Protein AF-A0A3D3YXT4-F1 (afdb_monomer)

Radius of gyration: 15.6 Å; Cα contacts (8 Å, |Δi|>4): 88; chains: 1; bounding box: 42×17×36 Å

Solvent-accessible surface area (backbone atoms only — not comparable to full-atom values): 5494 Å² total; per-residue (Å²): 81,82,46,87,46,98,88,51,82,68,46,77,45,77,39,82,88,46,68,66,49,85,51,60,71,77,64,51,70,51,58,59,98,87,35,23,65,52,54,59,32,64,27,27,30,50,58,42,29,66,73,32,60,89,39,63,76,59,23,53,57,34,46,56,46,34,73,69,70,43,27,80,47,38,68,56,59,60,75,90,77,48,51,73,71,52,58,51,52,75,74,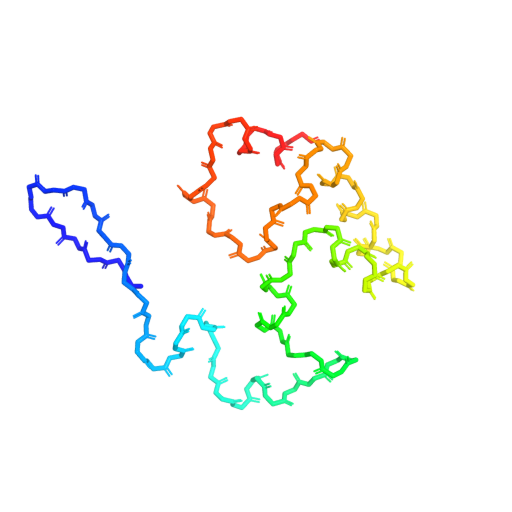110

Sequence (92 aa):
IKIEMHFLPDVYVTCEQCKGKRYNRETLEVKWKGRSIADVLAMSVDEALGLFRNLPVIARHLQTVSDVGLGYVRLGQPAPTLSGGEAQRVKL

Foldseek 3Di:
DWDDDPPDPIDDDQDPQCRNLPDHPVQQVDDDVNGGPSRQQQAFLQRNLVVCVVPCVSNVLSVLLVVLPRRRPGNNPDLVPDDPSSNVSNVD

Secondary structure (DSSP, 8-state):
-EE--SSS--EEPPPTTTTT--S-HHHHH--BTTB-HHHHHHSBHHHHHHHHTT-HHHHHHHHHHIIIIITTSBTT--GGGS-HHHHHHTT-

Structure (mmCIF, N/CA/C/O backbone):
data_AF-A0A3D3YXT4-F1
#
_entry.id   AF-A0A3D3YXT4-F1
#
loop_
_atom_site.group_PDB
_atom_site.id
_atom_site.type_symbol
_atom_site.label_atom_id
_atom_site.label_alt_id
_atom_site.label_comp_id
_atom_site.label_asym_id
_atom_site.label_entity_id
_atom_site.label_seq_id
_atom_site.pdbx_PDB_ins_code
_atom_site.Cartn_x
_atom_site.Cartn_y
_atom_site.Cartn_z
_atom_site.occupancy
_atom_site.B_iso_or_equiv
_atom_site.auth_seq_id
_atom_site.auth_comp_id
_atom_site.auth_asym_id
_atom_site.auth_atom_id
_atom_site.pdbx_PDB_model_num
ATOM 1 N N . ILE A 1 1 ? 7.923 -0.134 15.167 1.00 79.06 1 ILE A N 1
ATOM 2 C CA . ILE A 1 1 ? 8.791 0.606 16.112 1.00 79.06 1 ILE A CA 1
ATOM 3 C C . ILE A 1 1 ? 10.204 0.126 15.852 1.00 79.06 1 ILE A C 1
ATOM 5 O O . ILE A 1 1 ? 10.380 -1.081 15.733 1.00 79.06 1 ILE A O 1
ATOM 9 N N . LYS A 1 2 ? 11.152 1.040 15.642 1.00 81.81 2 LYS A N 1
ATOM 10 C CA . LYS A 1 2 ? 12.555 0.691 15.407 1.00 81.81 2 L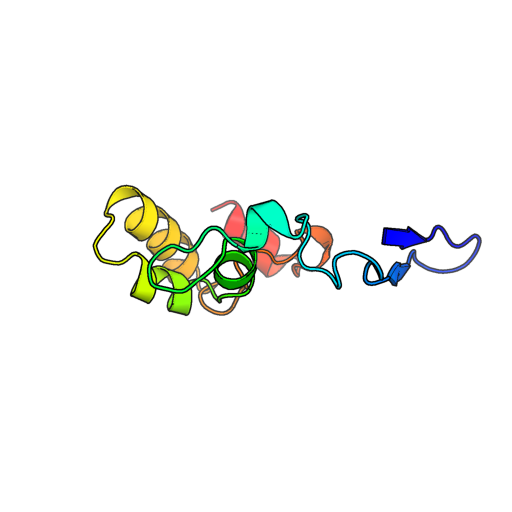YS A CA 1
ATOM 11 C C . LYS A 1 2 ? 13.240 0.559 16.767 1.00 81.81 2 LYS A C 1
ATOM 13 O O . LYS A 1 2 ? 13.145 1.491 17.560 1.00 81.81 2 LYS A O 1
ATOM 18 N N . ILE A 1 3 ? 13.853 -0.586 17.037 1.00 85.00 3 ILE A N 1
ATOM 19 C CA . ILE A 1 3 ? 14.676 -0.807 18.227 1.00 85.00 3 ILE A CA 1
ATOM 20 C C . ILE A 1 3 ? 16.126 -0.768 17.770 1.00 85.00 3 ILE A C 1
ATOM 22 O O . ILE A 1 3 ? 16.518 -1.557 16.908 1.00 85.00 3 ILE A O 1
ATOM 26 N N . GLU A 1 4 ? 16.877 0.181 18.319 1.00 82.06 4 GLU A N 1
ATOM 27 C CA . GLU A 1 4 ? 18.298 0.333 18.034 1.00 82.06 4 GLU A CA 1
ATOM 28 C C . GLU A 1 4 ? 19.089 -0.714 18.816 1.00 82.06 4 GLU A C 1
ATOM 30 O O . GLU A 1 4 ? 18.911 -0.874 20.027 1.00 82.06 4 GLU A O 1
ATOM 35 N N . MET A 1 5 ? 19.921 -1.468 18.106 1.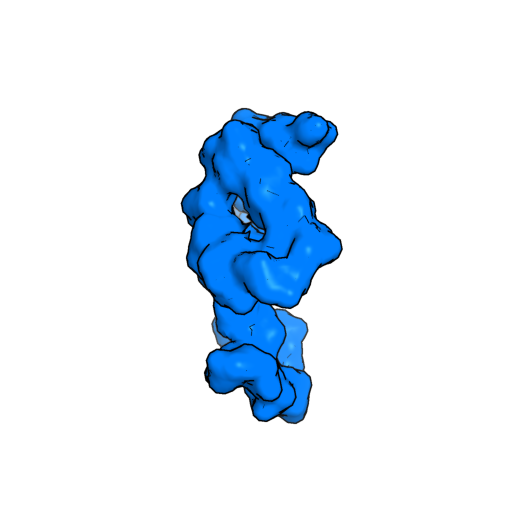00 85.94 5 MET A N 1
ATOM 36 C CA . MET A 1 5 ? 20.721 -2.547 18.677 1.00 85.94 5 MET A CA 1
ATOM 37 C C . MET A 1 5 ? 22.197 -2.159 18.604 1.00 85.94 5 MET A C 1
ATOM 39 O O . MET A 1 5 ? 22.704 -1.818 17.544 1.00 85.94 5 MET A O 1
ATOM 43 N N . HIS A 1 6 ? 22.921 -2.253 19.720 1.00 80.38 6 HIS A N 1
ATOM 44 C CA . HIS A 1 6 ? 24.320 -1.803 19.779 1.00 80.38 6 HIS A CA 1
ATOM 45 C C . HIS A 1 6 ? 25.286 -2.586 18.874 1.00 80.38 6 HIS A C 1
ATOM 47 O O . HIS A 1 6 ? 26.311 -2.047 18.466 1.00 80.38 6 HIS A O 1
ATOM 53 N N . PHE A 1 7 ? 24.985 -3.854 18.584 1.00 84.81 7 PHE A N 1
ATOM 54 C CA . PHE A 1 7 ? 25.901 -4.766 17.884 1.00 84.81 7 PHE A CA 1
ATOM 55 C C . PHE A 1 7 ? 25.243 -5.563 16.750 1.00 84.81 7 PHE A C 1
ATOM 57 O O . PHE A 1 7 ? 25.924 -6.307 16.048 1.00 84.81 7 PHE A O 1
ATOM 64 N N . LEU A 1 8 ? 23.926 -5.442 16.581 1.00 87.88 8 LEU A N 1
ATOM 65 C CA . LEU A 1 8 ? 23.149 -6.166 15.576 1.00 87.88 8 LEU A CA 1
ATOM 66 C C . LEU A 1 8 ? 22.413 -5.169 14.679 1.00 87.88 8 LEU A C 1
ATOM 68 O O . LEU A 1 8 ? 22.224 -4.024 15.080 1.00 87.88 8 LEU A O 1
ATOM 72 N N . PRO A 1 9 ? 21.969 -5.584 13.481 1.00 83.00 9 PRO A N 1
ATOM 73 C CA . PRO A 1 9 ? 21.080 -4.762 12.676 1.00 83.00 9 PRO A CA 1
ATOM 74 C C . PRO A 1 9 ? 19.809 -4.402 13.451 1.00 83.00 9 PRO A C 1
ATOM 76 O O . PRO A 1 9 ? 19.259 -5.229 14.183 1.00 83.00 9 PRO A O 1
ATOM 79 N N . ASP A 1 10 ? 19.332 -3.177 13.252 1.00 85.50 10 ASP A N 1
ATOM 80 C CA . ASP A 1 10 ? 18.112 -2.690 13.889 1.00 85.50 10 ASP A CA 1
ATOM 81 C C . ASP A 1 10 ? 16.910 -3.580 13.567 1.00 85.50 10 ASP A C 1
ATOM 83 O O . ASP A 1 10 ? 16.703 -4.002 12.424 1.00 85.50 10 ASP A O 1
ATOM 87 N N . VAL A 1 11 ? 16.068 -3.811 14.573 1.00 86.31 11 VAL A N 1
ATOM 88 C CA . VAL A 1 11 ? 14.877 -4.652 14.428 1.00 86.31 11 VAL A CA 1
ATOM 89 C C . VAL A 1 11 ? 13.625 -3.787 14.448 1.00 86.31 11 VAL A C 1
ATOM 91 O O . VAL A 1 11 ? 13.466 -2.879 15.269 1.00 86.31 11 VAL A O 1
ATOM 94 N N . TYR A 1 12 ? 12.699 -4.088 13.539 1.00 85.62 12 TYR A N 1
ATOM 95 C CA . TYR A 1 12 ? 11.380 -3.472 13.512 1.00 85.62 12 TYR A CA 1
ATOM 96 C C . TYR A 1 12 ? 10.373 -4.374 14.216 1.00 85.62 12 TYR A C 1
ATOM 98 O O . TYR A 1 12 ? 10.073 -5.469 13.750 1.00 85.62 12 TYR A O 1
ATOM 106 N N . VAL A 1 13 ? 9.810 -3.885 15.318 1.00 89.19 13 VAL A N 1
ATOM 107 C CA . VAL A 1 13 ? 8.772 -4.591 16.076 1.00 89.19 13 VAL A CA 1
ATOM 108 C C . VAL A 1 13 ? 7.402 -3.994 15.772 1.00 89.19 13 VAL A C 1
ATOM 110 O O . VAL A 1 13 ? 7.240 -2.769 15.647 1.00 89.19 13 VAL A O 1
ATOM 113 N N . THR A 1 14 ? 6.402 -4.863 15.636 1.00 89.94 14 THR A N 1
ATOM 114 C CA . THR A 1 14 ? 5.000 -4.471 15.474 1.00 89.94 14 THR A CA 1
ATOM 115 C C . THR A 1 14 ? 4.538 -3.684 16.696 1.00 89.94 14 THR A C 1
ATOM 117 O O . THR A 1 14 ? 4.742 -4.098 17.829 1.00 89.94 14 THR A O 1
ATOM 120 N N . CYS A 1 15 ? 3.908 -2.530 16.476 1.00 91.88 15 CYS A N 1
ATOM 121 C CA . CYS A 1 15 ? 3.351 -1.739 17.571 1.00 91.88 15 CYS A CA 1
ATOM 122 C C 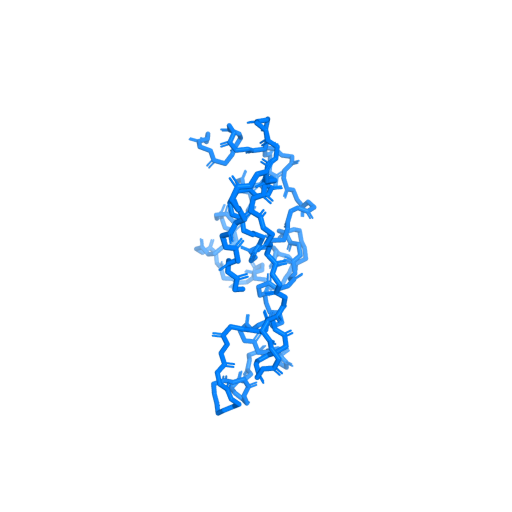. CYS A 1 15 ? 2.194 -2.497 18.237 1.00 91.88 15 CYS A C 1
ATOM 124 O O . CYS A 1 15 ? 1.248 -2.871 17.548 1.00 91.88 15 CYS A O 1
ATOM 126 N N . GLU A 1 16 ? 2.234 -2.673 19.557 1.00 91.19 16 GLU A N 1
ATOM 127 C CA . GLU A 1 16 ? 1.196 -3.397 20.305 1.00 91.19 16 GLU A CA 1
ATOM 128 C C . GLU A 1 16 ? -0.144 -2.647 20.355 1.00 91.19 16 GLU A C 1
ATOM 130 O O . GLU A 1 16 ? -1.204 -3.269 20.341 1.00 91.19 16 GLU A O 1
ATOM 135 N N . GLN A 1 17 ? -0.109 -1.309 20.327 1.00 91.38 17 GLN A N 1
ATOM 136 C CA . GLN A 1 17 ? -1.307 -0.466 20.405 1.00 91.38 17 GLN A CA 1
ATOM 137 C C . GLN A 1 17 ? -2.143 -0.533 19.121 1.00 91.38 17 GLN A C 1
ATOM 139 O O . GLN A 1 17 ? -3.332 -0.842 19.156 1.00 91.38 17 GLN A O 1
ATOM 144 N N . CYS A 1 18 ? -1.524 -0.267 17.966 1.00 92.56 18 CYS A N 1
ATOM 145 C CA . CYS A 1 18 ? -2.230 -0.264 16.679 1.00 92.56 18 CYS A CA 1
ATOM 146 C C . CYS A 1 18 ? -2.125 -1.598 15.927 1.00 92.56 18 CYS A C 1
ATOM 148 O O . CYS A 1 18 ? -2.692 -1.732 14.843 1.00 92.56 18 CYS A O 1
ATOM 150 N N . LYS A 1 19 ? -1.375 -2.575 16.455 1.00 91.25 19 LYS A N 1
ATOM 151 C CA . LYS A 1 19 ? -1.110 -3.887 15.831 1.00 91.25 19 LYS A CA 1
ATOM 152 C C . LYS A 1 19 ? -0.605 -3.776 14.387 1.00 91.25 19 LYS A C 1
ATOM 154 O O . LYS A 1 19 ? -0.976 -4.559 13.520 1.00 91.25 19 LYS A O 1
ATOM 159 N N . GLY A 1 20 ? 0.205 -2.751 14.114 1.00 91.06 20 GLY A N 1
ATOM 160 C CA . GLY A 1 20 ? 0.756 -2.473 12.782 1.00 91.06 20 GLY A CA 1
ATOM 161 C C . GLY A 1 20 ? -0.172 -1.714 11.826 1.00 91.06 20 GLY A C 1
ATOM 162 O O . GLY A 1 20 ? 0.256 -1.401 10.717 1.00 91.06 20 GLY A O 1
ATOM 163 N N . LYS A 1 21 ? -1.393 -1.347 12.244 1.00 94.12 21 LYS A N 1
ATOM 164 C CA . LYS A 1 21 ? -2.356 -0.609 11.404 1.00 94.12 21 LYS A CA 1
ATOM 165 C C . LYS A 1 21 ? -2.028 0.870 11.204 1.00 94.12 21 LYS A C 1
ATOM 167 O O . LYS A 1 21 ? -2.610 1.476 10.320 1.00 94.12 21 LYS A O 1
ATOM 172 N N . ARG A 1 22 ? -1.103 1.444 11.987 1.00 94.94 22 ARG A N 1
ATOM 173 C CA . ARG A 1 22 ? -0.598 2.838 11.882 1.00 94.94 22 ARG A CA 1
ATOM 174 C C . ARG A 1 22 ? -1.592 3.952 12.229 1.00 94.94 22 ARG A C 1
ATOM 176 O O . ARG A 1 22 ? -1.177 5.101 12.302 1.00 94.94 22 ARG A O 1
ATOM 183 N N . TYR A 1 23 ? -2.851 3.621 12.492 1.00 96.19 23 TYR A N 1
ATOM 184 C CA . TYR A 1 23 ? -3.901 4.578 12.839 1.00 96.19 23 TYR A CA 1
ATOM 185 C C . TYR A 1 23 ? -4.581 4.203 14.162 1.00 96.19 23 TYR A C 1
ATOM 187 O O . TYR A 1 23 ? -4.529 3.043 14.583 1.00 96.19 23 TYR A O 1
ATOM 195 N N . ASN A 1 24 ? -5.204 5.191 14.811 1.00 95.12 24 ASN A N 1
ATOM 196 C CA . ASN A 1 24 ? -6.052 4.981 15.988 1.00 95.12 24 ASN A CA 1
ATOM 197 C C . ASN A 1 24 ? -7.384 4.313 15.604 1.00 95.12 24 ASN A C 1
ATOM 199 O O . ASN A 1 24 ? -7.695 4.142 14.423 1.00 95.12 24 ASN A O 1
ATOM 203 N N . ARG A 1 25 ? -8.167 3.905 16.606 1.00 94.50 25 ARG A N 1
ATOM 204 C CA . ARG A 1 25 ? -9.413 3.163 16.383 1.00 94.50 25 ARG A CA 1
ATOM 205 C C . ARG A 1 25 ? -10.434 4.001 15.617 1.00 94.50 25 ARG A C 1
ATOM 207 O O . ARG A 1 25 ? -11.009 3.499 14.659 1.00 94.50 25 ARG A O 1
ATOM 214 N N . GLU A 1 26 ? -10.588 5.266 15.990 1.00 96.19 26 GLU A N 1
ATOM 215 C CA . GLU A 1 26 ? -11.562 6.196 15.415 1.00 96.19 26 GLU A CA 1
ATOM 216 C C . GLU A 1 26 ? -11.335 6.373 13.904 1.00 96.19 26 GLU A C 1
ATOM 218 O O . GLU A 1 26 ? -12.273 6.328 13.114 1.00 96.19 26 GLU A O 1
ATOM 223 N N . THR A 1 27 ? -10.075 6.479 13.469 1.00 96.56 27 THR A N 1
ATOM 224 C CA . THR A 1 27 ? -9.737 6.582 12.037 1.00 96.56 27 THR A CA 1
ATOM 225 C C . THR A 1 27 ? -10.069 5.294 11.278 1.00 96.56 27 THR A C 1
ATOM 227 O O . THR A 1 27 ? -10.469 5.340 10.116 1.00 96.56 27 THR A O 1
ATOM 230 N N . LEU A 1 28 ? -9.910 4.129 11.915 1.00 96.31 28 LEU A N 1
ATOM 231 C CA . LEU A 1 28 ? -10.158 2.823 11.292 1.00 96.31 28 LEU A CA 1
ATOM 232 C C . LEU A 1 28 ? -11.649 2.477 11.166 1.00 96.31 28 LEU A C 1
ATOM 234 O O . LEU A 1 28 ? -11.998 1.553 10.428 1.00 96.31 28 LEU A O 1
ATOM 238 N N . GLU A 1 29 ? -12.523 3.196 11.867 1.00 97.06 29 GLU A N 1
ATOM 239 C CA . GLU A 1 29 ? -13.977 3.052 11.747 1.00 97.06 29 GLU A CA 1
ATOM 240 C C . GLU A 1 29 ? -14.512 3.656 10.442 1.00 97.06 29 GLU A C 1
ATOM 242 O O . GLU A 1 29 ? -15.528 3.190 9.921 1.00 97.06 29 GLU A O 1
ATOM 247 N N . VAL A 1 30 ? -13.801 4.630 9.861 1.00 97.50 30 VAL A N 1
ATOM 248 C CA . VAL A 1 30 ? -14.151 5.213 8.563 1.00 97.50 30 VAL A CA 1
ATOM 249 C C . VAL A 1 30 ? -13.856 4.207 7.455 1.00 97.50 30 VAL A C 1
ATOM 251 O O . VAL A 1 30 ? -12.715 3.782 7.253 1.00 97.50 30 VAL A O 1
ATOM 254 N N . LYS A 1 31 ? -14.900 3.836 6.709 1.00 97.12 31 LYS A N 1
ATOM 255 C CA . LYS A 1 31 ? -14.820 2.827 5.651 1.00 97.12 31 LYS A CA 1
ATOM 256 C C . LYS A 1 31 ? -15.263 3.376 4.308 1.00 97.12 31 LYS A C 1
ATOM 258 O O . LYS A 1 31 ? -16.304 4.016 4.194 1.00 97.12 31 LYS A O 1
ATOM 263 N N . TRP A 1 32 ? -14.527 3.005 3.270 1.00 95.19 32 TRP A N 1
ATOM 264 C CA . TRP A 1 32 ? -14.916 3.192 1.880 1.00 95.19 32 TRP A CA 1
ATOM 265 C C . TRP A 1 32 ? -15.018 1.825 1.204 1.00 95.19 32 TRP A C 1
ATOM 267 O O . TRP A 1 32 ? -14.099 1.012 1.291 1.00 95.19 32 TRP A O 1
ATOM 277 N N . LYS A 1 33 ? -16.172 1.526 0.592 1.00 94.56 33 LYS A N 1
ATOM 278 C CA . LYS A 1 33 ? -16.495 0.181 0.066 1.00 94.56 33 LYS A CA 1
ATOM 279 C C . LYS A 1 33 ? -16.232 -0.947 1.086 1.00 94.56 33 LYS A C 1
ATOM 281 O O . LYS A 1 33 ? -15.722 -2.009 0.740 1.00 94.56 33 LYS A O 1
ATOM 286 N N . GLY A 1 34 ? -16.540 -0.692 2.360 1.00 95.50 34 GLY A N 1
ATOM 287 C CA . GLY A 1 34 ? -16.347 -1.650 3.455 1.00 95.50 34 GLY A CA 1
ATOM 288 C C . GLY A 1 34 ? -14.905 -1.808 3.956 1.00 95.50 34 GLY A C 1
ATOM 289 O O . GLY A 1 34 ? -14.683 -2.619 4.852 1.00 95.50 34 GLY A O 1
ATOM 290 N N . ARG A 1 35 ? -13.942 -1.035 3.434 1.00 96.62 35 ARG A N 1
ATOM 291 C CA . ARG A 1 35 ? -12.514 -1.104 3.786 1.00 96.62 35 ARG A CA 1
ATOM 292 C C . ARG A 1 35 ? -12.056 0.173 4.487 1.00 96.62 35 ARG A C 1
ATOM 294 O O . ARG A 1 35 ? -12.388 1.269 4.037 1.00 96.62 35 ARG A O 1
ATOM 301 N N . SER A 1 36 ? -11.300 0.036 5.570 1.00 98.06 36 SER A N 1
ATOM 302 C CA . SER A 1 36 ? -10.598 1.149 6.219 1.00 98.06 36 SER A CA 1
ATOM 303 C C . SER A 1 36 ? -9.315 1.508 5.462 1.00 98.06 36 SER A C 1
ATOM 305 O O . SER A 1 36 ? -8.854 0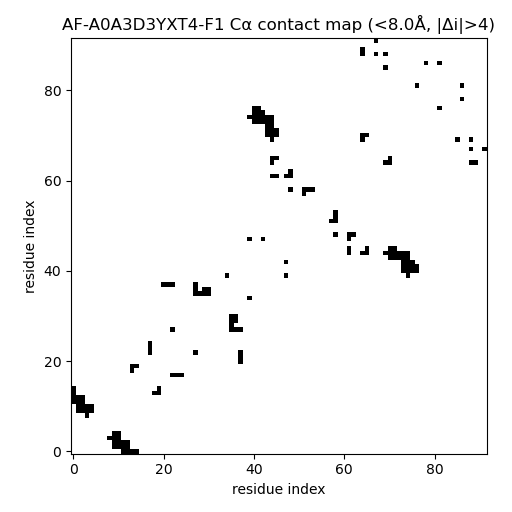.754 4.600 1.00 98.06 36 SER A O 1
ATOM 307 N N . ILE A 1 37 ? -8.683 2.632 5.812 1.00 97.75 37 ILE A N 1
ATOM 308 C CA . ILE A 1 37 ? -7.393 3.025 5.221 1.00 97.75 37 ILE A CA 1
ATOM 309 C C . ILE A 1 37 ? -6.293 1.975 5.449 1.00 97.75 37 ILE A C 1
ATOM 311 O O . ILE A 1 37 ? -5.493 1.719 4.551 1.00 97.75 37 ILE A O 1
ATOM 315 N N . ALA A 1 38 ? -6.273 1.315 6.612 1.00 97.62 38 ALA A N 1
ATOM 316 C CA . ALA A 1 38 ? -5.300 0.259 6.888 1.00 97.62 38 ALA A CA 1
ATOM 317 C C . ALA A 1 38 ? -5.535 -0.979 6.015 1.00 97.62 38 ALA A C 1
ATOM 319 O O . ALA A 1 38 ? -4.568 -1.608 5.593 1.00 97.62 38 ALA A O 1
ATOM 320 N N . ASP A 1 39 ? -6.797 -1.298 5.709 1.00 97.56 39 ASP A N 1
ATOM 321 C CA . ASP A 1 39 ? -7.128 -2.415 4.823 1.00 97.56 39 ASP A CA 1
ATOM 322 C C . ASP A 1 39 ? -6.666 -2.118 3.395 1.00 97.56 39 ASP A C 1
ATOM 324 O O . ASP A 1 39 ? -6.081 -2.985 2.757 1.00 97.56 39 ASP A O 1
ATOM 328 N N . VAL A 1 40 ? -6.860 -0.884 2.912 1.00 97.81 40 VAL A N 1
ATOM 329 C CA . VAL A 1 40 ? -6.374 -0.452 1.590 1.00 97.81 40 VAL A CA 1
ATOM 330 C C . VAL A 1 40 ? -4.846 -0.494 1.521 1.00 97.81 40 VAL A C 1
ATOM 332 O O . VAL A 1 40 ? -4.293 -1.014 0.559 1.00 97.81 40 VAL A O 1
ATOM 335 N N . LEU A 1 41 ? -4.144 -0.010 2.550 1.00 97.62 41 LEU A N 1
ATOM 336 C CA . LEU A 1 41 ? -2.677 -0.060 2.602 1.00 97.62 41 LEU A CA 1
ATOM 337 C C . LEU A 1 41 ? -2.121 -1.491 2.712 1.00 97.62 41 LEU A C 1
ATOM 339 O O . LEU A 1 41 ? -0.944 -1.712 2.426 1.00 97.62 41 LEU A O 1
ATOM 343 N N . ALA A 1 42 ? -2.933 -2.464 3.127 1.00 97.06 42 ALA A N 1
ATOM 344 C CA . ALA A 1 42 ? -2.538 -3.868 3.180 1.00 97.06 42 ALA A CA 1
ATOM 345 C C . ALA A 1 42 ? -2.688 -4.600 1.833 1.00 97.06 42 ALA A C 1
ATOM 347 O O . ALA A 1 42 ? -2.129 -5.688 1.695 1.00 97.06 42 ALA A O 1
ATOM 348 N N . MET A 1 43 ? -3.407 -4.018 0.867 1.00 98.00 43 MET A N 1
ATOM 349 C CA . MET A 1 43 ? -3.636 -4.604 -0.458 1.00 98.00 43 MET A CA 1
ATOM 350 C C . MET A 1 43 ? -2.382 -4.533 -1.329 1.00 98.00 43 MET A C 1
ATOM 352 O O . MET A 1 43 ? -1.581 -3.596 -1.204 1.00 98.00 43 MET A O 1
ATOM 356 N N . SER A 1 44 ? -2.232 -5.504 -2.231 1.00 98.44 44 SER A N 1
ATOM 357 C CA . SER A 1 44 ? -1.273 -5.400 -3.333 1.00 98.44 44 SER A CA 1
ATOM 358 C C . SER A 1 44 ? -1.677 -4.291 -4.311 1.00 98.44 44 SER A C 1
ATOM 360 O O . SER A 1 44 ? -2.830 -3.845 -4.331 1.00 98.44 44 SER A O 1
ATOM 362 N N . VAL A 1 45 ? -0.733 -3.835 -5.133 1.00 98.19 45 VAL A N 1
ATOM 363 C CA . VAL A 1 45 ? -1.003 -2.872 -6.211 1.00 98.19 45 VAL A CA 1
ATOM 364 C C . VAL A 1 45 ? -2.097 -3.395 -7.148 1.00 98.19 45 VAL A C 1
ATOM 366 O O . VAL A 1 45 ? -3.018 -2.641 -7.452 1.00 98.19 45 VAL A O 1
ATOM 369 N N . ASP A 1 46 ? -2.067 -4.676 -7.527 1.00 98.31 46 ASP A N 1
ATOM 370 C CA . ASP A 1 46 ? -3.071 -5.280 -8.420 1.00 98.31 46 ASP A CA 1
ATOM 371 C C . ASP A 1 46 ? -4.463 -5.345 -7.779 1.00 98.31 46 ASP A C 1
ATOM 373 O O . ASP A 1 46 ? -5.474 -5.001 -8.401 1.00 98.31 46 ASP A O 1
ATOM 377 N N . GLU A 1 47 ? -4.536 -5.736 -6.505 1.00 98.31 47 GLU A N 1
ATOM 378 C CA . GLU A 1 47 ? -5.792 -5.739 -5.755 1.00 98.31 47 GLU A CA 1
ATOM 379 C C . GLU A 1 47 ? -6.371 -4.320 -5.655 1.00 98.31 47 GLU A C 1
ATOM 381 O O . GLU A 1 47 ? -7.577 -4.103 -5.836 1.00 98.31 47 GLU A O 1
ATOM 386 N N . ALA A 1 48 ? -5.513 -3.338 -5.368 1.00 97.94 48 ALA A N 1
ATOM 387 C CA . ALA A 1 48 ? -5.902 -1.939 -5.274 1.00 97.94 48 ALA A CA 1
ATOM 388 C C . ALA A 1 48 ? -6.342 -1.383 -6.634 1.00 97.94 48 ALA A C 1
ATOM 390 O O . ALA A 1 48 ? -7.347 -0.674 -6.706 1.00 97.94 48 ALA A O 1
ATOM 391 N N . LEU A 1 49 ? -5.655 -1.739 -7.719 1.00 97.81 49 LEU A N 1
ATOM 392 C CA . LEU A 1 49 ? -6.025 -1.363 -9.082 1.00 97.81 49 LEU A CA 1
ATOM 393 C C . LEU A 1 49 ? -7.445 -1.850 -9.407 1.00 97.81 49 LEU A C 1
ATOM 395 O O . LEU A 1 49 ? -8.275 -1.069 -9.880 1.00 97.81 49 LEU A O 1
ATOM 399 N N . GLY A 1 50 ? -7.777 -3.093 -9.041 1.00 97.00 50 GLY A N 1
ATOM 400 C CA . GLY A 1 50 ? -9.137 -3.627 -9.153 1.00 97.00 50 GLY A CA 1
ATOM 401 C C . GLY A 1 50 ? -10.170 -2.838 -8.336 1.00 97.00 50 GLY A C 1
ATOM 402 O O . GLY A 1 50 ? -11.263 -2.538 -8.826 1.00 97.00 50 GLY A O 1
ATOM 403 N N . LEU A 1 51 ? -9.827 -2.440 -7.107 1.00 97.12 51 LEU A N 1
ATOM 404 C CA . LEU A 1 51 ? -10.703 -1.660 -6.222 1.00 97.12 51 LEU A CA 1
ATOM 405 C C . LEU A 1 51 ? -10.962 -0.230 -6.740 1.00 97.12 51 LEU A C 1
ATOM 407 O O . LEU A 1 51 ? -12.087 0.290 -6.622 1.00 97.12 51 LEU A O 1
ATOM 411 N N . PHE A 1 52 ? -9.928 0.395 -7.304 1.00 97.25 52 PHE A N 1
ATOM 412 C CA . PHE A 1 52 ? -9.903 1.790 -7.747 1.00 97.25 52 PHE A CA 1
ATOM 413 C C . PHE A 1 52 ? -10.118 1.978 -9.252 1.00 97.25 52 PHE A C 1
ATOM 415 O O . PHE A 1 52 ? -10.074 3.111 -9.719 1.00 97.25 52 PHE A O 1
ATOM 422 N N . ARG A 1 53 ? -10.458 0.923 -10.003 1.00 96.31 53 ARG A N 1
ATOM 423 C CA . ARG A 1 53 ? -10.707 0.963 -11.461 1.00 96.31 53 ARG A CA 1
ATOM 424 C C . ARG A 1 53 ? -11.633 2.087 -11.955 1.00 96.31 53 ARG A C 1
ATOM 426 O O . ARG A 1 53 ? -11.470 2.563 -13.069 1.00 96.31 53 ARG A O 1
ATOM 433 N N . ASN A 1 54 ? -12.587 2.526 -11.128 1.00 96.44 54 ASN A N 1
ATOM 434 C CA . ASN A 1 54 ? -13.546 3.590 -11.466 1.00 96.44 54 ASN A CA 1
ATOM 435 C C . ASN A 1 54 ? -13.091 4.996 -11.023 1.00 96.44 54 ASN A C 1
ATOM 437 O O . ASN A 1 54 ? -13.865 5.943 -11.124 1.00 96.44 54 ASN A O 1
ATOM 441 N N . LEU A 1 55 ? -11.872 5.140 -10.494 1.00 97.12 55 LEU A N 1
ATOM 442 C CA . LEU A 1 55 ? -11.253 6.410 -10.110 1.00 97.12 55 LEU A CA 1
ATOM 443 C C . LEU A 1 55 ? -10.010 6.625 -10.990 1.00 97.12 55 LEU A C 1
ATOM 445 O O . LEU A 1 55 ? -8.913 6.223 -10.596 1.00 97.12 55 LEU A O 1
ATOM 449 N N . PRO A 1 56 ? -10.154 7.249 -12.178 1.00 96.12 56 PRO A N 1
ATOM 450 C CA . PRO A 1 56 ? -9.113 7.261 -13.210 1.00 96.12 56 PRO A CA 1
ATOM 451 C C . PRO A 1 56 ? -7.764 7.814 -12.745 1.00 96.12 56 PRO A C 1
ATOM 453 O O . PRO A 1 56 ? -6.723 7.294 -13.131 1.00 96.12 56 PRO A O 1
ATOM 456 N N . VAL A 1 57 ? -7.774 8.835 -11.881 1.00 97.25 57 VAL A N 1
ATOM 457 C CA . VAL A 1 57 ? -6.549 9.446 -11.341 1.00 97.25 57 VAL A CA 1
ATOM 458 C C . VAL A 1 57 ? -5.736 8.429 -10.536 1.00 97.25 57 VAL A C 1
ATOM 460 O O . VAL A 1 57 ? -4.534 8.306 -10.737 1.00 97.25 57 VAL A O 1
ATOM 463 N N . ILE A 1 58 ? -6.390 7.653 -9.669 1.00 97.25 58 ILE A N 1
ATOM 464 C CA . ILE A 1 58 ? -5.724 6.644 -8.834 1.00 97.25 58 ILE A CA 1
ATOM 465 C C . ILE A 1 58 ? -5.347 5.426 -9.679 1.00 97.25 58 ILE A C 1
ATOM 467 O O . ILE A 1 58 ? -4.210 4.963 -9.614 1.00 97.25 58 ILE A O 1
ATOM 471 N N . ALA A 1 59 ? -6.279 4.938 -10.503 1.00 97.56 59 ALA A N 1
ATOM 472 C CA . ALA A 1 59 ? -6.059 3.778 -11.360 1.00 97.56 59 ALA A CA 1
ATOM 473 C C . ALA A 1 59 ? -4.856 3.976 -12.289 1.00 97.56 59 ALA A C 1
ATOM 475 O O . ALA A 1 59 ? -4.055 3.061 -12.431 1.00 97.56 59 ALA A O 1
ATOM 476 N N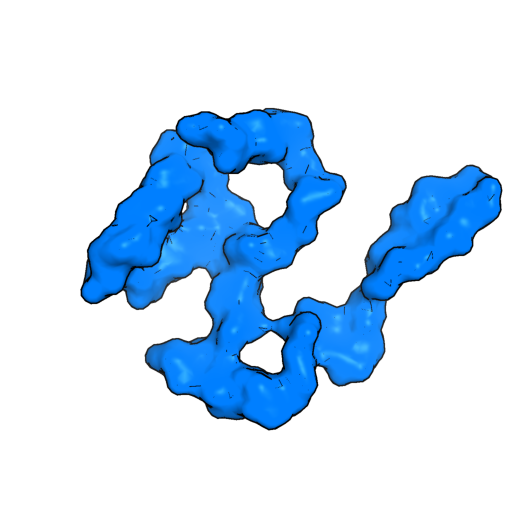 . ARG A 1 60 ? -4.670 5.179 -12.851 1.00 97.50 60 ARG A N 1
ATOM 477 C CA . ARG A 1 60 ? -3.512 5.498 -13.696 1.00 97.50 60 ARG A CA 1
ATOM 478 C C . ARG A 1 60 ? -2.185 5.310 -12.961 1.00 97.50 60 ARG A C 1
ATOM 480 O O . ARG A 1 60 ? -1.281 4.701 -13.517 1.00 97.50 60 ARG A O 1
ATOM 487 N N . HIS A 1 61 ? -2.066 5.804 -11.728 1.00 96.31 61 HIS A N 1
ATOM 488 C CA . HIS A 1 61 ? -0.837 5.647 -10.943 1.00 96.31 61 HIS A CA 1
ATOM 489 C C . HIS A 1 61 ? -0.582 4.188 -10.557 1.00 96.31 61 HIS A C 1
ATOM 491 O O . HIS A 1 61 ? 0.543 3.711 -10.667 1.00 96.31 61 HIS A O 1
ATOM 497 N N . LEU A 1 62 ? -1.627 3.468 -10.145 1.00 97.62 62 LEU A N 1
ATOM 498 C CA . LEU A 1 62 ? -1.517 2.047 -9.810 1.00 97.62 62 LEU A CA 1
ATOM 499 C C . LEU A 1 62 ? -1.153 1.201 -11.034 1.00 97.62 62 LEU A C 1
ATOM 501 O O . LEU A 1 62 ? -0.332 0.296 -10.917 1.00 97.62 62 LEU A O 1
ATOM 505 N N . GLN A 1 63 ? -1.700 1.533 -12.205 1.00 97.81 63 GLN A N 1
ATOM 506 C CA . GLN A 1 63 ? -1.375 0.866 -13.461 1.00 97.81 63 GLN A CA 1
ATOM 507 C C . GLN A 1 63 ? 0.111 1.019 -13.793 1.00 97.81 63 GLN A C 1
ATOM 509 O O . GLN A 1 63 ? 0.760 0.021 -14.061 1.00 97.81 63 GLN A O 1
ATOM 514 N N . THR A 1 64 ? 0.685 2.221 -13.667 1.00 96.38 64 THR A N 1
ATOM 515 C CA . THR A 1 64 ? 2.126 2.432 -13.901 1.00 96.38 64 THR A CA 1
ATOM 516 C C . THR A 1 64 ? 2.993 1.542 -13.007 1.00 96.38 64 THR A C 1
ATOM 518 O O . THR A 1 64 ? 3.945 0.930 -13.482 1.00 96.38 64 THR A O 1
ATOM 521 N N . VAL A 1 65 ? 2.640 1.416 -11.723 1.00 96.56 65 VAL A N 1
ATOM 522 C CA . VAL A 1 65 ? 3.365 0.545 -10.783 1.00 96.56 65 VAL A CA 1
ATOM 523 C C . VAL A 1 65 ? 3.179 -0.940 -11.137 1.00 96.56 65 VAL A C 1
ATOM 525 O O . VAL A 1 65 ? 4.123 -1.727 -11.051 1.00 96.56 65 VAL A O 1
ATOM 528 N N . SER A 1 66 ? 1.985 -1.335 -11.579 1.00 97.38 66 SER A N 1
ATOM 529 C CA . SER A 1 66 ? 1.724 -2.686 -12.088 1.00 97.38 66 SER A CA 1
ATOM 530 C C . SER A 1 66 ? 2.548 -2.991 -13.346 1.00 97.38 66 SER A C 1
ATOM 532 O O . SER A 1 66 ? 3.140 -4.065 -13.439 1.00 97.38 66 SER A O 1
ATOM 534 N N . ASP A 1 67 ? 2.635 -2.050 -14.287 1.00 97.31 67 ASP A N 1
ATOM 535 C CA . ASP A 1 67 ? 3.289 -2.219 -15.592 1.00 97.31 67 ASP A CA 1
ATOM 536 C C . ASP A 1 67 ? 4.803 -2.435 -15.468 1.00 97.31 67 ASP A C 1
ATOM 538 O O . ASP A 1 67 ? 5.395 -3.185 -16.243 1.00 97.31 67 ASP A O 1
ATOM 542 N N . VAL A 1 68 ? 5.437 -1.856 -14.442 1.00 96.75 68 VAL A N 1
ATOM 543 C CA . VAL A 1 68 ? 6.849 -2.131 -14.110 1.00 96.75 68 VAL A CA 1
ATOM 544 C C . VAL A 1 68 ? 7.038 -3.466 -13.365 1.00 96.75 68 VAL A C 1
ATOM 546 O O . VAL A 1 68 ? 8.146 -3.818 -12.951 1.00 96.75 68 VAL A O 1
ATOM 549 N N . GLY A 1 69 ? 5.974 -4.253 -13.193 1.00 96.50 69 GLY A N 1
ATOM 550 C CA . GLY A 1 69 ? 6.009 -5.577 -12.578 1.00 96.50 69 GLY A CA 1
ATOM 551 C C . GLY A 1 69 ? 6.038 -5.550 -11.050 1.00 96.50 69 GLY A C 1
ATOM 552 O O . GLY A 1 69 ? 6.603 -6.462 -10.445 1.00 96.50 69 GLY A O 1
ATOM 553 N N . LEU A 1 70 ? 5.473 -4.510 -10.424 1.00 97.69 70 LEU A N 1
ATOM 554 C CA . LEU A 1 70 ? 5.338 -4.388 -8.965 1.00 97.69 70 LEU A CA 1
ATOM 555 C C . LEU A 1 70 ? 3.902 -4.637 -8.468 1.00 97.69 70 LEU A C 1
ATOM 557 O O . LEU A 1 70 ? 3.569 -4.272 -7.342 1.00 97.69 70 LEU A O 1
ATOM 561 N N . GLY A 1 71 ? 3.065 -5.304 -9.269 1.00 97.25 71 GLY A N 1
ATOM 562 C CA . GLY A 1 71 ? 1.667 -5.626 -8.941 1.00 97.25 71 GLY A CA 1
ATOM 563 C C . GLY A 1 71 ? 1.460 -6.357 -7.602 1.00 97.25 71 GLY A C 1
ATOM 564 O O . GLY A 1 71 ? 0.468 -6.142 -6.902 1.00 97.25 71 GLY A O 1
ATOM 565 N N . TYR A 1 72 ? 2.443 -7.165 -7.187 1.00 97.12 72 TYR A N 1
ATOM 566 C CA . TYR A 1 72 ? 2.419 -7.934 -5.937 1.00 97.12 72 TYR A CA 1
ATOM 567 C C . TYR A 1 72 ? 2.822 -7.127 -4.690 1.00 97.12 72 TYR A C 1
ATOM 569 O O . TYR A 1 72 ? 2.572 -7.573 -3.567 1.00 97.12 72 TYR A O 1
ATOM 577 N N . VAL A 1 73 ? 3.460 -5.964 -4.854 1.00 97.25 73 VAL A N 1
ATOM 578 C CA . VAL A 1 73 ? 3.923 -5.141 -3.729 1.00 97.25 73 VAL A CA 1
ATOM 579 C C . VAL A 1 73 ? 2.714 -4.544 -3.019 1.00 97.25 73 VAL A C 1
ATOM 581 O O . VAL A 1 73 ? 1.771 -4.079 -3.657 1.00 97.25 73 VAL A O 1
ATOM 584 N N . ARG A 1 74 ? 2.722 -4.547 -1.682 1.00 97.62 74 ARG A N 1
ATOM 585 C CA . ARG A 1 74 ? 1.644 -3.918 -0.905 1.00 97.62 74 ARG A CA 1
ATOM 586 C C . ARG A 1 74 ? 1.788 -2.403 -0.918 1.00 97.62 74 ARG A C 1
ATOM 588 O O . ARG A 1 74 ? 2.886 -1.901 -0.689 1.00 97.62 74 ARG A O 1
ATOM 595 N N . LEU A 1 75 ? 0.681 -1.673 -1.055 1.00 97.00 75 LEU A N 1
ATOM 596 C CA . LEU A 1 75 ? 0.690 -0.200 -1.060 1.00 97.00 75 LEU A CA 1
ATOM 597 C C . LEU A 1 75 ? 1.360 0.400 0.183 1.00 97.00 75 LEU A C 1
ATOM 599 O O . LEU A 1 75 ? 2.052 1.411 0.113 1.00 97.00 75 LEU A O 1
ATOM 603 N N . GLY A 1 76 ? 1.151 -0.224 1.340 1.00 95.81 76 GLY A N 1
ATOM 604 C CA . GLY A 1 76 ? 1.726 0.191 2.610 1.00 95.81 76 GLY A CA 1
ATOM 605 C C . GLY A 1 76 ? 3.095 -0.413 2.917 1.00 95.81 76 GLY A C 1
ATOM 606 O O . GLY A 1 76 ? 3.567 -0.199 4.036 1.00 95.81 76 GLY A O 1
ATOM 607 N N . GLN A 1 77 ? 3.721 -1.185 2.022 1.00 95.06 77 GLN A N 1
ATOM 608 C CA . GLN A 1 77 ? 5.014 -1.822 2.293 1.00 95.06 77 GLN A CA 1
ATOM 609 C C . GLN A 1 77 ? 6.067 -0.760 2.650 1.00 95.06 77 GLN A C 1
ATOM 611 O O . GLN A 1 77 ? 6.243 0.203 1.904 1.00 95.06 77 GLN A O 1
ATOM 616 N N . PRO A 1 78 ? 6.754 -0.879 3.802 1.00 92.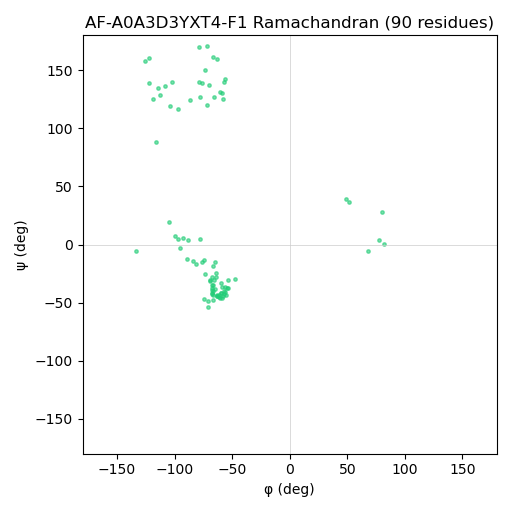38 78 PRO A N 1
ATOM 617 C CA . PRO A 1 78 ? 7.797 0.073 4.159 1.00 92.38 78 PRO A CA 1
ATOM 618 C C . PRO A 1 78 ? 8.905 0.103 3.099 1.00 92.38 78 PRO A C 1
ATOM 620 O O . PRO A 1 78 ? 9.448 -0.936 2.740 1.00 92.38 78 PRO A O 1
ATOM 623 N N . ALA A 1 79 ? 9.290 1.296 2.640 1.00 90.31 79 ALA A N 1
ATOM 624 C CA . ALA A 1 79 ? 10.329 1.447 1.618 1.00 90.31 79 ALA A CA 1
ATOM 625 C C . ALA A 1 79 ? 11.665 0.737 1.950 1.00 90.31 79 ALA A C 1
ATOM 627 O O . ALA A 1 79 ? 12.238 0.140 1.040 1.00 90.31 79 ALA A O 1
ATOM 628 N N . PRO A 1 80 ? 12.152 0.706 3.213 1.00 88.38 80 PRO A N 1
ATOM 629 C CA . PRO A 1 80 ? 13.387 -0.009 3.552 1.00 88.38 80 PRO A CA 1
ATOM 630 C C . PRO A 1 80 ? 13.330 -1.532 3.371 1.00 88.38 80 PRO A C 1
ATOM 632 O O . PRO A 1 80 ? 14.374 -2.173 3.393 1.00 88.38 80 PRO A O 1
ATOM 635 N N . THR A 1 81 ? 12.138 -2.125 3.235 1.00 90.50 81 THR A N 1
ATOM 636 C CA . THR A 1 81 ? 11.974 -3.572 3.024 1.00 90.50 81 THR A CA 1
ATOM 637 C C . THR A 1 81 ? 11.806 -3.935 1.550 1.00 90.50 81 THR A C 1
ATOM 639 O O . THR A 1 81 ? 11.519 -5.090 1.248 1.00 90.50 81 THR A O 1
ATOM 642 N N . LEU A 1 82 ? 11.918 -2.969 0.634 1.00 94.12 82 LEU A N 1
ATOM 643 C CA . LEU A 1 82 ? 11.982 -3.235 -0.800 1.00 94.12 82 LEU A CA 1
ATOM 644 C C . LEU A 1 82 ? 13.397 -3.686 -1.171 1.00 94.12 82 LEU A C 1
ATOM 646 O O . LEU A 1 82 ? 14.390 -3.132 -0.696 1.00 94.12 82 LEU A O 1
ATOM 650 N N . SER A 1 83 ? 13.493 -4.669 -2.059 1.00 94.75 83 SER A N 1
ATOM 651 C CA . SER A 1 83 ? 14.750 -5.028 -2.712 1.00 94.75 83 SER A CA 1
ATOM 652 C C . SER A 1 83 ? 15.267 -3.870 -3.570 1.00 94.75 83 SER A C 1
ATOM 654 O O . SER A 1 83 ? 14.508 -2.999 -4.005 1.00 94.75 83 SER A O 1
ATOM 656 N N . GLY A 1 84 ? 16.565 -3.880 -3.884 1.00 93.81 84 GLY A N 1
ATOM 657 C CA . GLY A 1 84 ? 17.164 -2.854 -4.745 1.00 93.81 84 GLY A CA 1
ATOM 658 C C . GLY A 1 84 ? 16.471 -2.733 -6.110 1.0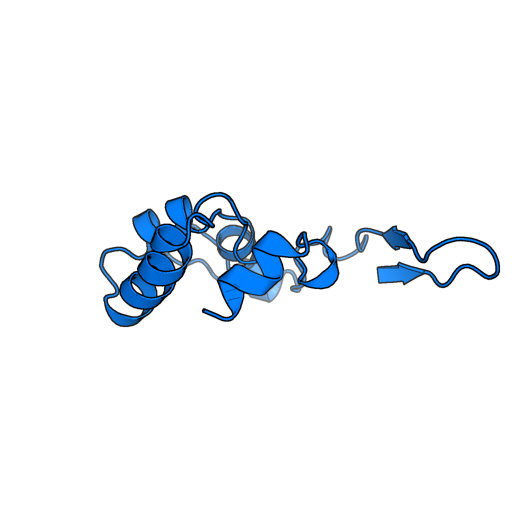0 93.81 84 GLY A C 1
ATOM 659 O O . GLY A 1 84 ? 16.196 -1.623 -6.561 1.00 93.81 84 GLY A O 1
ATOM 660 N N . GLY A 1 85 ? 16.109 -3.865 -6.727 1.00 94.44 85 GLY A N 1
ATOM 661 C CA . GLY A 1 85 ? 15.393 -3.887 -8.007 1.00 94.44 85 GLY A CA 1
ATOM 662 C C . GLY A 1 85 ? 13.947 -3.390 -7.915 1.00 94.44 85 GLY A C 1
ATOM 663 O O . GLY A 1 85 ? 13.435 -2.792 -8.859 1.00 94.44 85 GLY A O 1
ATOM 664 N N . GLU A 1 86 ? 13.268 -3.588 -6.784 1.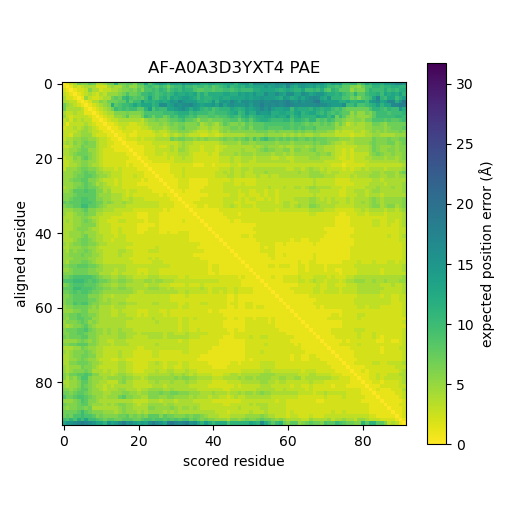00 95.44 86 GLU A N 1
ATOM 665 C CA . GLU A 1 86 ? 11.949 -2.988 -6.547 1.00 95.44 86 GLU A CA 1
ATOM 666 C C . GLU A 1 86 ? 12.062 -1.478 -6.339 1.00 95.44 86 GLU A C 1
ATOM 668 O O . GLU A 1 86 ? 11.375 -0.715 -7.013 1.00 95.44 86 GLU A O 1
ATOM 673 N N . ALA A 1 87 ? 12.978 -1.034 -5.478 1.00 94.19 87 ALA A N 1
ATOM 674 C CA . ALA A 1 87 ? 13.201 0.383 -5.205 1.00 94.19 87 ALA A CA 1
ATOM 675 C C . ALA A 1 87 ? 13.606 1.171 -6.461 1.00 94.19 87 ALA A C 1
ATOM 677 O O . ALA A 1 87 ? 13.249 2.341 -6.598 1.00 94.19 87 ALA A O 1
ATOM 678 N N . GLN A 1 88 ? 14.332 0.540 -7.387 1.00 93.94 88 GLN A N 1
ATOM 679 C CA . GLN A 1 88 ? 14.643 1.131 -8.685 1.00 93.94 88 GLN A CA 1
ATOM 680 C C . GLN A 1 88 ? 13.388 1.293 -9.546 1.00 93.94 88 GLN A C 1
ATOM 682 O O . GLN A 1 88 ? 13.165 2.373 -10.082 1.00 93.94 88 GLN A O 1
ATOM 687 N N . ARG A 1 89 ? 12.555 0.255 -9.657 1.00 93.69 89 ARG A N 1
ATOM 688 C CA . ARG A 1 89 ? 11.343 0.281 -10.489 1.00 93.69 89 ARG A CA 1
ATOM 689 C C . ARG A 1 89 ? 10.271 1.239 -9.974 1.00 93.69 89 ARG A C 1
ATOM 691 O O . ARG A 1 89 ? 9.547 1.792 -10.781 1.00 93.69 89 ARG A O 1
ATOM 698 N N . VAL A 1 90 ? 10.219 1.504 -8.666 1.00 89.94 90 VAL A N 1
ATOM 699 C CA . VAL A 1 90 ? 9.346 2.548 -8.087 1.00 89.94 90 VAL A CA 1
ATOM 700 C C . VAL A 1 90 ? 9.728 3.963 -8.553 1.00 89.94 90 VAL A C 1
ATOM 702 O O . VAL A 1 90 ? 8.890 4.859 -8.521 1.00 89.94 90 VAL A O 1
ATOM 705 N N . LYS A 1 91 ? 10.986 4.192 -8.953 1.00 86.75 91 LYS A N 1
ATOM 706 C CA . LYS A 1 91 ? 11.476 5.505 -9.411 1.00 86.75 91 LYS A CA 1
ATOM 707 C C . LYS A 1 91 ? 11.303 5.744 -10.917 1.00 86.75 91 LYS A C 1
ATOM 709 O O . LYS A 1 91 ? 11.556 6.868 -11.346 1.00 86.75 91 LYS A O 1
ATOM 714 N N . LEU A 1 92 ? 10.987 4.701 -11.689 1.00 76.06 92 LEU A N 1
ATOM 715 C CA . LEU A 1 92 ? 10.775 4.761 -13.140 1.00 76.06 92 LEU A CA 1
ATOM 716 C C . LEU A 1 92 ? 9.351 5.232 -13.450 1.00 76.06 92 LEU A C 1
ATOM 718 O O . LEU A 1 92 ? 9.213 6.007 -14.420 1.00 76.06 92 LEU A O 1
#

Mean predicted aligned error: 4.02 Å

pLDDT: mean 93.77, std 5.05, range [76.06, 98.44]

Nearest PDB structures (foldseek):
  3uwx-assembly1_A-2  TM=9.868E-01  e=1.345E-10  Geobacillus sp. Y412MC52
  2r6f-assembly1_A  TM=9.882E-01  e=3.360E-10  Geobacillus stearothermophilus 10
  2r6f-assembly1_B  TM=9.727E-01  e=3.147E-10  Geobacillus stearothermophilus 10
  6n9l-assembly1_A  TM=9.055E-01  e=1.035E-10  Thermotoga maritima
  3pih-assembly1_A  TM=8.760E-01  e=1.180E-10  Thermotoga maritima